Protein AF-A0A351FWH9-F1 (afdb_monomer_lite)

Foldseek 3Di:
DWFAFFWDKDWDFDDDPPDTFIKIWIKGWFDDPDWQKIKIFTPFIDGVVHGDDVVVVVVVVVVVCVVVVWDWDWDADPNGIIIITHDALDDPVLNFWGWTWPDWTTHGVDIDTDTDIHGRPDDPDDDDDDDDD

Sequence (133 aa):
MAIEPELLRVACHYKDQRMNSIISVALTARLTDEPNVLAIHVEQARAGWLPLPFKKVLEQITQAALDAGISLEWTEQEGETVALVTIPQQHDSYRFSVIHLDAVELRKGELYVAGRTEAKAADQSESDVGLPK

pLDDT: mean 79.35, std 14.27, range [33.62, 93.12]

Structure (mmCIF, N/CA/C/O backbone):
data_AF-A0A351FWH9-F1
#
_entry.id   AF-A0A351FWH9-F1
#
loop_
_atom_site.group_PDB
_atom_site.id
_atom_site.type_symbol
_atom_site.label_atom_id
_atom_site.label_alt_id
_atom_site.label_comp_id
_atom_site.label_asym_id
_atom_site.label_entity_id
_atom_site.label_seq_id
_atom_site.pdbx_PDB_ins_code
_atom_site.Cartn_x
_atom_site.Cartn_y
_atom_site.Cartn_z
_atom_site.occupancy
_atom_site.B_iso_or_equiv
_atom_site.auth_seq_id
_atom_site.auth_comp_id
_atom_site.auth_asym_id
_atom_site.auth_atom_id
_atom_site.pdbx_PDB_model_num
ATOM 1 N N . MET A 1 1 ? -12.451 -9.702 -0.222 1.00 76.75 1 MET A N 1
ATOM 2 C CA . MET A 1 1 ? -11.868 -8.618 -1.038 1.00 76.75 1 MET A CA 1
ATOM 3 C C . MET A 1 1 ? -12.778 -8.394 -2.231 1.00 76.75 1 MET A C 1
ATOM 5 O O . MET A 1 1 ? -13.260 -9.377 -2.778 1.00 76.75 1 MET A O 1
ATOM 9 N N . ALA A 1 2 ? -13.050 -7.143 -2.579 1.00 83.25 2 ALA A N 1
ATOM 10 C CA . ALA A 1 2 ? -13.790 -6.755 -3.773 1.00 83.25 2 ALA A CA 1
ATOM 11 C C . ALA A 1 2 ? -12.948 -5.736 -4.545 1.00 83.25 2 ALA A C 1
ATOM 13 O O . ALA A 1 2 ? -12.378 -4.836 -3.932 1.00 83.25 2 ALA A O 1
ATOM 14 N N . ILE A 1 3 ? -12.850 -5.909 -5.859 1.00 80.62 3 ILE A N 1
ATOM 15 C CA . ILE A 1 3 ? -12.143 -4.987 -6.748 1.00 80.62 3 ILE A CA 1
ATOM 16 C C . ILE A 1 3 ? -13.189 -4.397 -7.686 1.00 80.62 3 ILE A C 1
ATOM 18 O O . ILE A 1 3 ? -13.885 -5.143 -8.376 1.00 80.62 3 ILE A O 1
ATOM 22 N N . GLU A 1 4 ? -13.347 -3.084 -7.643 1.00 84.38 4 GLU A N 1
ATOM 23 C CA . GLU A 1 4 ? -14.216 -2.278 -8.500 1.00 84.38 4 GLU A CA 1
ATOM 24 C C . GLU A 1 4 ? -13.335 -1.401 -9.407 1.00 84.38 4 GLU A C 1
ATOM 26 O O . GLU A 1 4 ? -12.167 -1.209 -9.075 1.00 84.38 4 GLU A O 1
ATOM 31 N N . PRO A 1 5 ? -13.859 -0.855 -10.523 1.00 76.31 5 PRO A N 1
ATOM 32 C CA . PRO A 1 5 ? -13.052 -0.159 -11.533 1.00 76.31 5 PRO A CA 1
ATOM 33 C C . PRO A 1 5 ? -12.139 0.964 -11.014 1.00 76.31 5 PRO A C 1
ATOM 35 O O . PRO A 1 5 ? -11.108 1.246 -11.601 1.00 76.31 5 PRO A O 1
ATOM 38 N N . GLU A 1 6 ? -12.494 1.570 -9.882 1.00 81.81 6 GLU A N 1
ATOM 39 C CA . GLU A 1 6 ? -11.741 2.673 -9.273 1.00 81.81 6 GLU A CA 1
ATOM 40 C C . GLU A 1 6 ? -11.371 2.398 -7.814 1.00 81.81 6 GLU A C 1
ATOM 42 O O . GLU A 1 6 ? -10.740 3.229 -7.174 1.00 81.81 6 GLU A O 1
ATOM 47 N N . LEU A 1 7 ? -11.802 1.265 -7.248 1.00 87.94 7 LEU A N 1
ATOM 48 C CA . LEU A 1 7 ? -11.748 1.052 -5.808 1.00 87.94 7 LEU A CA 1
ATOM 49 C C . LEU A 1 7 ? -11.444 -0.399 -5.459 1.00 87.94 7 LEU A C 1
ATOM 51 O O . LEU A 1 7 ? -12.212 -1.320 -5.741 1.00 87.94 7 LEU A O 1
ATOM 55 N N . LEU A 1 8 ? -10.353 -0.595 -4.736 1.00 88.06 8 LEU A N 1
ATOM 56 C CA . LEU A 1 8 ? -10.036 -1.843 -4.072 1.00 88.06 8 LEU A CA 1
ATOM 57 C C . LEU A 1 8 ? -10.588 -1.803 -2.644 1.00 88.06 8 LEU A C 1
ATOM 59 O O . LEU A 1 8 ? -10.178 -0.989 -1.820 1.00 88.06 8 LEU A O 1
ATOM 63 N N . ARG A 1 9 ? -11.502 -2.719 -2.318 1.00 90.44 9 ARG A N 1
ATOM 64 C CA . ARG A 1 9 ? -12.015 -2.899 -0.958 1.00 90.44 9 ARG A CA 1
ATOM 65 C C . ARG A 1 9 ? -11.515 -4.207 -0.363 1.00 90.44 9 ARG A C 1
ATOM 67 O O . ARG A 1 9 ? -11.924 -5.307 -0.751 1.00 90.44 9 ARG A O 1
ATOM 74 N N . VAL A 1 10 ? -10.676 -4.093 0.655 1.00 88.62 10 VAL A N 1
ATOM 75 C CA . VAL A 1 10 ? -10.212 -5.228 1.452 1.00 88.62 10 VAL A CA 1
ATOM 76 C C . VAL A 1 10 ? -10.990 -5.239 2.757 1.00 88.62 10 VAL A C 1
ATOM 78 O O . VAL A 1 10 ? -11.181 -4.201 3.383 1.00 88.62 10 VAL A O 1
ATOM 81 N N . ALA A 1 11 ? -11.477 -6.407 3.162 1.00 88.81 11 ALA A N 1
ATOM 82 C CA . ALA A 1 11 ? -12.101 -6.575 4.462 1.00 88.81 11 ALA A CA 1
ATOM 83 C C . ALA A 1 11 ? -11.616 -7.873 5.095 1.00 88.81 11 ALA A C 1
ATOM 85 O O . ALA A 1 11 ? -11.541 -8.898 4.413 1.00 88.81 11 ALA A O 1
ATOM 86 N N . CYS A 1 12 ? -11.289 -7.820 6.379 1.00 85.81 12 CYS A N 1
ATOM 87 C CA . CYS A 1 12 ? -10.825 -8.959 7.151 1.00 85.81 12 CYS A CA 1
ATOM 88 C C . CYS A 1 12 ? -11.523 -9.004 8.508 1.00 85.81 12 CYS A C 1
ATOM 90 O O . CYS A 1 12 ? -11.948 -7.988 9.065 1.00 85.81 12 CYS A O 1
ATOM 92 N N . HIS A 1 13 ? -11.664 -10.216 9.034 1.00 87.38 13 HIS A N 1
ATOM 93 C CA . HIS A 1 13 ? -12.143 -10.405 10.390 1.00 87.38 13 HIS A CA 1
ATOM 94 C C . HIS A 1 13 ? -11.000 -10.138 11.364 1.00 87.38 13 HIS A C 1
ATOM 96 O O . HIS A 1 13 ? -9.949 -10.767 11.278 1.00 87.38 13 HIS A O 1
ATOM 102 N N . TYR A 1 14 ? -11.209 -9.193 12.273 1.00 82.50 14 TYR A N 1
ATOM 103 C CA . TYR A 1 14 ? -10.266 -8.849 13.321 1.00 82.50 14 TYR A CA 1
ATOM 104 C C . TYR A 1 14 ? -10.820 -9.284 14.668 1.00 82.50 14 TYR A C 1
ATOM 106 O O . TYR A 1 14 ? -11.917 -8.879 15.070 1.00 82.50 14 TYR A O 1
ATOM 114 N N . LYS A 1 15 ? -10.038 -10.098 15.374 1.00 82.94 15 LYS A N 1
ATOM 115 C CA . LYS A 1 15 ? -10.377 -10.593 16.700 1.00 82.94 15 LYS A CA 1
ATOM 116 C C . LYS A 1 15 ? -9.178 -10.448 17.626 1.00 82.94 15 LYS A C 1
ATOM 118 O O . LYS A 1 15 ? -8.158 -11.099 17.422 1.00 82.94 15 LYS A O 1
ATOM 123 N N . ASP A 1 16 ? -9.339 -9.645 18.667 1.00 80.25 16 ASP A N 1
ATOM 124 C CA . ASP A 1 16 ? -8.438 -9.587 19.814 1.00 80.25 16 ASP A CA 1
ATOM 125 C C . ASP A 1 16 ? -9.235 -9.746 21.129 1.00 80.25 16 ASP A C 1
ATOM 127 O O . ASP A 1 16 ? -10.405 -10.136 21.125 1.00 80.25 16 ASP A O 1
ATOM 131 N N . GLN A 1 17 ? -8.602 -9.488 22.279 1.00 79.00 17 GLN A N 1
ATOM 132 C CA . GLN A 1 17 ? -9.257 -9.607 23.590 1.00 79.00 17 GLN A CA 1
ATOM 133 C C . GLN A 1 17 ? -10.343 -8.544 23.846 1.00 79.00 17 GLN A C 1
ATOM 135 O O . GLN A 1 17 ? -11.159 -8.717 24.748 1.00 79.00 17 GLN A O 1
ATOM 140 N N . ARG A 1 18 ? -10.344 -7.431 23.105 1.00 79.62 18 ARG A N 1
ATOM 141 C CA . ARG A 1 18 ? -11.211 -6.260 23.322 1.00 79.62 18 ARG A CA 1
ATOM 142 C C . ARG A 1 18 ? -12.174 -5.989 22.166 1.00 79.62 18 ARG A C 1
ATOM 144 O O . ARG A 1 18 ? -13.132 -5.243 22.349 1.00 79.62 18 ARG A O 1
ATOM 151 N N . MET A 1 19 ? -11.936 -6.561 20.993 1.00 75.75 19 MET A N 1
ATOM 152 C CA . MET A 1 19 ? -12.639 -6.251 19.761 1.00 75.75 19 MET A CA 1
ATOM 153 C C . MET A 1 19 ? -12.803 -7.498 18.896 1.00 75.75 19 MET A C 1
ATOM 155 O O . MET A 1 19 ? -11.868 -8.251 18.640 1.00 75.75 19 MET A O 1
ATOM 159 N N . ASN A 1 20 ? -14.023 -7.680 18.405 1.00 88.00 20 ASN A N 1
ATOM 160 C CA . ASN A 1 20 ? -14.393 -8.698 17.437 1.00 88.00 20 ASN A CA 1
ATOM 161 C C . ASN A 1 20 ? -15.212 -8.003 16.343 1.00 88.00 20 ASN A C 1
ATOM 163 O O . ASN A 1 20 ? -16.379 -7.685 16.565 1.00 88.00 20 ASN A O 1
ATOM 167 N N . SER A 1 21 ? -14.584 -7.669 15.215 1.00 87.75 21 SER A N 1
ATOM 168 C CA . SER A 1 21 ? -15.199 -6.830 14.180 1.00 87.75 21 SER A CA 1
ATOM 169 C C . SER A 1 21 ? -14.645 -7.129 12.789 1.00 87.75 21 SER A C 1
ATOM 171 O O . SER A 1 21 ? -13.599 -7.756 12.642 1.00 87.75 21 SER A O 1
ATOM 173 N N . ILE A 1 22 ? -15.345 -6.674 11.752 1.00 90.00 22 ILE A N 1
ATOM 174 C CA . ILE A 1 22 ? -14.826 -6.666 10.383 1.00 90.00 22 ILE A CA 1
ATOM 175 C C . ILE A 1 22 ? -14.125 -5.331 10.160 1.00 90.00 22 ILE A C 1
ATOM 177 O O . ILE A 1 22 ? -14.762 -4.276 10.210 1.00 90.00 22 ILE A O 1
ATOM 181 N N . ILE A 1 23 ? -12.821 -5.384 9.905 1.00 89.00 23 ILE A N 1
ATOM 182 C CA . ILE A 1 23 ? -12.062 -4.230 9.438 1.00 89.00 23 ILE A CA 1
ATOM 183 C C . ILE A 1 23 ? -12.208 -4.175 7.925 1.00 89.00 23 ILE A C 1
ATOM 185 O O . ILE A 1 23 ? -11.980 -5.174 7.251 1.00 89.00 23 ILE A O 1
ATOM 189 N N . SER A 1 24 ? -12.590 -3.018 7.395 1.00 91.38 24 SER A N 1
ATOM 190 C CA . SER A 1 24 ? -12.661 -2.757 5.960 1.00 91.38 24 SER A CA 1
ATOM 191 C C . SER A 1 24 ? -11.826 -1.537 5.603 1.00 91.38 24 SER A C 1
ATOM 193 O O . SER A 1 24 ? -11.981 -0.488 6.235 1.00 91.38 24 SER A O 1
ATOM 195 N N . VAL A 1 25 ? -11.004 -1.668 4.569 1.00 90.56 25 VAL A N 1
ATOM 196 C CA . VAL A 1 25 ? -10.180 -0.604 4.000 1.00 90.56 25 VAL A CA 1
ATOM 197 C C . VAL A 1 25 ? -10.547 -0.445 2.529 1.00 90.56 25 VAL A C 1
ATOM 199 O O . VAL A 1 25 ? -10.710 -1.434 1.812 1.00 90.56 25 VAL A O 1
ATOM 202 N N . ALA A 1 26 ? -10.739 0.797 2.110 1.00 91.06 26 ALA A N 1
ATOM 203 C CA . ALA A 1 26 ? -10.967 1.195 0.732 1.00 91.06 26 ALA A CA 1
ATOM 204 C C . ALA A 1 26 ? -9.717 1.922 0.229 1.00 91.06 26 ALA A C 1
ATOM 206 O O . ALA A 1 26 ? -9.202 2.799 0.924 1.00 91.06 26 ALA A O 1
ATOM 207 N N . LEU A 1 27 ? -9.227 1.499 -0.931 1.00 90.12 27 LEU A N 1
ATOM 208 C CA . LEU A 1 27 ? -7.948 1.892 -1.506 1.00 90.12 27 LEU A CA 1
ATOM 209 C C . LEU A 1 27 ? -8.132 2.216 -2.988 1.00 90.12 27 LEU A C 1
ATOM 211 O O . LEU A 1 27 ? -8.894 1.528 -3.670 1.00 90.12 27 LEU A O 1
ATOM 215 N N . THR A 1 28 ? -7.384 3.181 -3.501 1.00 90.44 28 THR A N 1
ATOM 216 C CA . THR A 1 28 ? -7.205 3.383 -4.945 1.00 90.44 28 THR A CA 1
ATOM 217 C C . THR A 1 28 ? -5.735 3.176 -5.298 1.00 90.44 28 THR A C 1
ATOM 219 O O . THR A 1 28 ? -4.870 3.277 -4.428 1.00 90.44 28 THR A O 1
ATOM 222 N N . ALA A 1 29 ? -5.447 2.806 -6.545 1.00 88.81 29 ALA A N 1
ATOM 223 C CA . ALA A 1 29 ? -4.086 2.565 -7.015 1.00 88.81 29 ALA A CA 1
ATOM 224 C C . ALA A 1 29 ? -3.896 3.199 -8.394 1.00 88.81 29 ALA A C 1
ATOM 226 O O . ALA A 1 29 ? -4.729 3.001 -9.279 1.00 88.81 29 ALA A O 1
ATOM 227 N N . ARG A 1 30 ? -2.812 3.956 -8.572 1.00 89.00 30 ARG A N 1
ATOM 228 C CA . ARG A 1 30 ? -2.464 4.640 -9.824 1.00 89.00 30 ARG A CA 1
ATOM 229 C C . ARG A 1 30 ? -0.965 4.544 -10.087 1.00 89.00 30 ARG A C 1
ATOM 231 O O . ARG A 1 30 ? -0.180 4.415 -9.154 1.00 89.00 30 ARG A O 1
ATOM 238 N N . LEU A 1 31 ? -0.574 4.616 -11.354 1.00 88.31 31 LEU A N 1
ATOM 239 C CA . LEU A 1 31 ? 0.825 4.812 -11.739 1.00 88.31 31 LEU A CA 1
ATOM 240 C C . LEU A 1 31 ? 1.249 6.249 -11.444 1.00 88.31 31 LEU A C 1
ATOM 242 O O . LEU A 1 31 ? 0.470 7.175 -11.674 1.00 88.31 31 LEU A O 1
ATOM 246 N N . THR A 1 32 ? 2.467 6.417 -10.938 1.00 89.31 32 THR A N 1
ATOM 247 C CA . THR A 1 32 ? 3.095 7.736 -10.828 1.00 89.31 32 THR A CA 1
ATOM 248 C C . THR A 1 32 ? 3.851 8.075 -12.114 1.00 89.31 32 THR A C 1
ATOM 250 O O . THR A 1 32 ? 3.943 7.262 -13.036 1.00 89.31 32 THR A O 1
ATOM 253 N N . ASP A 1 33 ? 4.415 9.282 -12.166 1.00 87.56 33 ASP A N 1
ATOM 254 C CA . ASP A 1 33 ? 5.337 9.682 -13.235 1.00 87.56 33 ASP A CA 1
ATOM 255 C C . ASP A 1 33 ? 6.678 8.924 -13.166 1.00 87.56 33 ASP A C 1
ATOM 257 O O . ASP A 1 33 ? 7.441 8.905 -14.136 1.00 87.56 33 ASP A O 1
ATOM 261 N N . GLU A 1 34 ? 6.980 8.290 -12.027 1.00 86.75 34 GLU A N 1
ATOM 262 C CA . GLU A 1 34 ? 8.167 7.460 -11.860 1.00 86.75 34 GLU A CA 1
ATOM 263 C C . GLU A 1 34 ? 7.924 6.039 -12.393 1.00 86.75 34 GLU A C 1
ATOM 265 O O . GLU 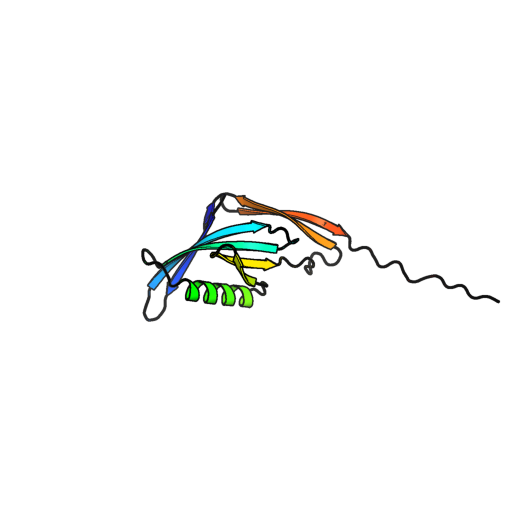A 1 34 ? 6.898 5.411 -12.109 1.00 86.75 34 GLU A O 1
ATOM 270 N N . PRO A 1 35 ? 8.879 5.475 -13.152 1.00 83.31 35 PRO A N 1
ATOM 271 C CA . PRO A 1 35 ? 8.703 4.163 -13.752 1.00 83.31 35 PRO A CA 1
ATOM 272 C C . PRO A 1 35 ? 8.580 3.078 -12.678 1.00 83.31 35 PRO A C 1
ATOM 274 O O . PRO A 1 35 ? 9.427 2.958 -11.796 1.00 83.31 35 PRO A O 1
ATOM 277 N N . ASN A 1 36 ? 7.566 2.222 -12.822 1.00 84.06 36 ASN A N 1
ATOM 278 C CA . ASN A 1 36 ? 7.283 1.082 -11.937 1.00 84.06 36 ASN A CA 1
ATOM 279 C C . ASN A 1 36 ? 6.943 1.450 -10.489 1.00 84.06 36 ASN A C 1
ATOM 281 O O . ASN A 1 36 ? 7.034 0.593 -9.606 1.00 84.06 36 ASN A O 1
ATOM 285 N N . VAL A 1 37 ? 6.525 2.689 -10.247 1.00 89.06 37 VAL A N 1
ATOM 286 C CA . VAL A 1 37 ? 6.069 3.133 -8.935 1.00 89.06 37 VAL A CA 1
ATOM 287 C C . VAL A 1 37 ? 4.554 3.313 -8.965 1.00 89.06 37 VAL A C 1
ATOM 289 O O . VAL A 1 37 ? 3.990 3.962 -9.848 1.00 89.06 37 VAL A O 1
ATOM 292 N N . LEU A 1 38 ? 3.876 2.697 -7.997 1.00 90.69 38 LEU A N 1
ATOM 293 C CA . LEU A 1 38 ? 2.437 2.827 -7.801 1.00 90.69 38 LEU A CA 1
ATOM 294 C C . LEU A 1 38 ? 2.139 3.715 -6.602 1.00 90.69 38 LEU A C 1
ATOM 296 O O . LEU A 1 38 ? 2.634 3.459 -5.510 1.00 90.69 38 LEU A O 1
ATOM 300 N N . ALA A 1 39 ? 1.276 4.704 -6.799 1.00 92.00 39 ALA A N 1
ATOM 301 C CA . ALA A 1 39 ? 0.648 5.469 -5.736 1.00 92.00 39 ALA A CA 1
ATOM 302 C C . ALA A 1 39 ? -0.621 4.754 -5.266 1.00 92.00 39 ALA A C 1
ATOM 304 O O . ALA A 1 39 ? -1.543 4.511 -6.048 1.00 92.00 39 ALA A O 1
ATOM 305 N N . ILE A 1 40 ? -0.672 4.431 -3.978 1.00 90.62 40 ILE A N 1
ATOM 306 C CA . ILE A 1 40 ? -1.825 3.841 -3.306 1.00 90.62 40 ILE A CA 1
ATOM 307 C C . ILE A 1 40 ? -2.387 4.862 -2.321 1.00 90.62 40 ILE A C 1
ATOM 309 O O . ILE A 1 40 ? -1.707 5.248 -1.367 1.00 90.62 40 ILE A O 1
ATOM 313 N N . HIS A 1 41 ? -3.645 5.253 -2.516 1.00 90.69 41 HIS A N 1
ATOM 314 C CA . HIS A 1 41 ? -4.355 6.138 -1.593 1.00 90.69 41 HIS A CA 1
ATOM 315 C C . HIS A 1 41 ? -5.261 5.316 -0.685 1.00 90.6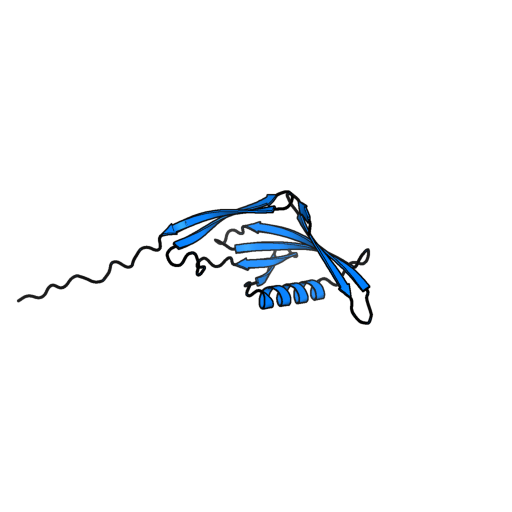9 41 HIS A C 1
ATOM 317 O O . HIS A 1 41 ? -5.963 4.403 -1.131 1.00 90.69 41 HIS A O 1
ATOM 323 N N . VAL A 1 42 ? -5.256 5.648 0.605 1.00 89.06 42 VAL A N 1
ATOM 324 C CA . VAL A 1 42 ? -6.163 5.053 1.588 1.00 89.06 42 VAL A CA 1
ATOM 325 C C . VAL A 1 42 ? -7.367 5.968 1.772 1.00 89.06 42 VAL A C 1
ATOM 327 O O . VAL A 1 42 ? -7.377 6.830 2.644 1.00 89.06 42 VAL A O 1
ATOM 330 N N . GLU A 1 43 ? -8.410 5.730 0.982 1.00 89.50 43 GLU A N 1
ATOM 331 C CA . GLU A 1 43 ? -9.649 6.520 1.001 1.00 89.50 43 GLU A CA 1
ATOM 332 C C . GLU A 1 43 ? -10.379 6.416 2.341 1.00 89.50 43 GLU A C 1
ATOM 334 O O . GLU A 1 43 ? -10.988 7.361 2.844 1.00 89.50 43 GLU A O 1
ATOM 339 N N . GLN A 1 44 ? -10.396 5.210 2.919 1.00 89.75 44 GLN A N 1
ATOM 340 C CA . GLN A 1 44 ? -11.191 4.956 4.110 1.00 89.75 44 GLN A CA 1
ATOM 341 C C . GLN A 1 44 ? -10.757 3.696 4.847 1.00 89.75 44 GLN A C 1
ATOM 343 O O . GLN A 1 44 ? -10.551 2.652 4.235 1.00 89.75 44 GLN A O 1
ATOM 348 N N . ALA A 1 45 ? -10.782 3.738 6.179 1.00 90.69 45 ALA A N 1
ATOM 349 C CA . ALA A 1 45 ? -10.632 2.558 7.025 1.00 90.69 45 ALA A CA 1
ATOM 350 C C . ALA A 1 45 ? -11.660 2.555 8.163 1.00 90.69 45 ALA A C 1
ATOM 352 O O . ALA A 1 45 ? -11.826 3.548 8.874 1.00 90.69 45 ALA A O 1
ATOM 353 N N . ARG A 1 46 ? -12.379 1.440 8.335 1.00 91.44 46 ARG A N 1
ATOM 354 C CA . ARG A 1 46 ? -13.451 1.297 9.336 1.00 91.44 46 ARG A CA 1
ATOM 355 C C . ARG A 1 46 ? -13.440 -0.075 10.000 1.00 91.44 46 ARG A C 1
ATOM 357 O O . ARG A 1 46 ? -13.067 -1.055 9.364 1.00 91.44 46 ARG A O 1
ATOM 364 N N . ALA A 1 47 ? -13.910 -0.143 11.243 1.00 89.31 47 ALA A N 1
ATOM 365 C CA . ALA A 1 47 ? -14.294 -1.369 11.937 1.00 89.31 47 ALA A CA 1
ATOM 366 C C . ALA A 1 47 ? -15.822 -1.387 12.089 1.00 89.31 47 ALA A C 1
ATOM 368 O O . ALA A 1 47 ? -16.389 -0.717 12.956 1.00 89.31 47 ALA A O 1
ATOM 369 N N . GLY A 1 48 ? -16.504 -2.115 11.205 1.00 86.69 48 GLY A N 1
ATOM 370 C CA . GLY A 1 48 ? -17.951 -1.986 11.035 1.00 86.69 48 GLY A CA 1
ATOM 371 C C . GLY A 1 48 ? -18.337 -0.552 10.651 1.00 86.69 48 GLY A C 1
ATOM 372 O O . GLY A 1 48 ? -17.932 -0.049 9.604 1.00 86.69 48 GLY A O 1
ATOM 373 N N . TRP A 1 49 ? -19.111 0.123 11.502 1.00 85.38 49 TRP A N 1
ATOM 374 C CA . TRP A 1 49 ? -19.539 1.510 11.281 1.00 85.38 49 TRP A CA 1
ATOM 375 C C . TRP A 1 49 ? -18.543 2.558 11.804 1.00 85.38 49 TRP A C 1
ATOM 377 O O . TRP A 1 49 ? -18.629 3.720 11.408 1.00 85.38 49 TRP A O 1
ATOM 387 N N . LEU A 1 50 ? -17.597 2.162 12.663 1.00 89.62 50 LEU A N 1
ATOM 388 C CA . LEU A 1 50 ? -16.678 3.072 13.343 1.00 89.62 50 LEU A CA 1
ATOM 389 C C . LEU A 1 50 ? -15.451 3.373 12.460 1.00 89.62 50 LEU A C 1
ATOM 391 O O . LEU A 1 50 ? -14.769 2.426 12.055 1.00 89.62 50 LEU A O 1
ATOM 395 N N . PRO A 1 51 ? -15.125 4.646 12.166 1.00 89.50 51 PRO A N 1
ATOM 396 C CA . PRO A 1 51 ? -13.870 4.990 11.504 1.00 89.50 51 PRO A CA 1
ATOM 397 C C . PRO A 1 51 ? -12.674 4.625 12.387 1.00 89.50 51 PRO A C 1
ATOM 399 O O . PRO A 1 51 ? -12.683 4.843 13.600 1.00 89.50 51 PRO A O 1
ATOM 402 N N . LEU A 1 52 ? -11.643 4.047 11.774 1.00 88.50 52 LEU A N 1
ATOM 403 C CA . LEU A 1 52 ? -10.422 3.676 12.479 1.00 88.50 52 LEU A CA 1
ATOM 404 C C . LEU A 1 52 ? -9.443 4.854 12.547 1.00 88.50 52 LEU A C 1
ATOM 406 O O . LEU A 1 52 ? -9.394 5.662 11.619 1.00 88.50 52 LEU A O 1
ATOM 410 N N . PRO A 1 53 ? -8.614 4.942 13.605 1.00 86.25 53 PRO A N 1
ATOM 411 C CA . PRO A 1 53 ? -7.521 5.903 13.652 1.00 86.25 53 PRO A CA 1
ATOM 412 C C . PRO A 1 53 ? -6.554 5.655 12.491 1.00 86.25 53 PRO A C 1
ATOM 414 O O . PRO A 1 53 ? -5.897 4.614 12.450 1.00 86.25 53 PRO A O 1
ATOM 417 N N . PHE A 1 54 ? -6.453 6.620 11.578 1.00 84.62 54 PHE A N 1
ATOM 418 C CA . PHE A 1 54 ? -5.716 6.477 10.321 1.00 84.62 54 PHE A CA 1
ATOM 419 C C . PHE A 1 54 ? -4.268 6.019 10.534 1.00 84.62 54 PHE A C 1
ATOM 421 O O . PHE A 1 54 ? -3.846 5.023 9.960 1.00 84.62 54 PHE A O 1
ATOM 428 N N . LYS A 1 55 ? -3.556 6.631 11.490 1.00 86.62 55 LYS A N 1
ATOM 429 C CA . LYS A 1 55 ? -2.179 6.257 11.855 1.00 86.62 55 LYS A CA 1
ATOM 430 C C . LYS A 1 55 ? -2.003 4.759 12.147 1.00 86.62 55 LYS A C 1
ATOM 432 O O . LYS A 1 55 ? -1.069 4.147 11.645 1.00 86.62 55 LYS A O 1
ATOM 437 N N . LYS A 1 56 ? -2.919 4.153 12.912 1.00 85.19 56 LYS A N 1
ATOM 438 C CA . LYS A 1 56 ? -2.843 2.718 13.240 1.00 85.19 56 LYS A CA 1
ATOM 439 C C . LYS A 1 56 ? -3.032 1.838 12.010 1.00 85.19 56 LYS A C 1
ATOM 441 O O . LYS A 1 56 ? -2.482 0.747 11.949 1.00 85.19 56 LYS A O 1
ATOM 446 N N . VAL A 1 57 ? -3.838 2.290 11.054 1.00 86.88 57 VAL A N 1
ATOM 447 C CA . VAL A 1 57 ? -4.067 1.568 9.801 1.00 86.88 57 VAL A CA 1
ATOM 448 C C . VAL A 1 57 ? -2.801 1.597 8.951 1.00 86.88 57 VAL A C 1
ATOM 450 O O . VAL A 1 57 ? -2.371 0.541 8.501 1.00 86.88 57 VAL A O 1
ATOM 453 N N . LEU A 1 58 ? -2.161 2.763 8.809 1.00 89.06 58 LEU A N 1
ATOM 454 C CA . LEU A 1 58 ? -0.896 2.895 8.078 1.00 89.06 58 LEU A CA 1
ATOM 455 C C . LEU A 1 58 ? 0.214 2.033 8.693 1.00 89.06 58 LEU A C 1
ATOM 457 O O . LEU A 1 58 ? 0.919 1.332 7.971 1.00 89.06 58 LEU A O 1
ATOM 461 N N . GLU A 1 59 ? 0.335 2.024 10.025 1.00 90.12 59 GLU A N 1
ATOM 462 C CA . GLU A 1 59 ? 1.292 1.170 10.745 1.00 90.12 59 GLU A CA 1
ATOM 463 C C . GLU A 1 59 ? 1.076 -0.316 10.417 1.00 90.12 59 GLU A C 1
ATOM 465 O O . GLU A 1 59 ? 2.029 -1.018 10.089 1.00 90.12 59 GLU A O 1
ATOM 470 N N . GLN A 1 60 ? -0.172 -0.789 10.438 1.00 87.69 60 GLN A N 1
ATOM 471 C CA . GLN A 1 60 ? -0.499 -2.183 10.119 1.00 87.69 60 GLN A CA 1
ATOM 472 C C . GLN A 1 60 ? -0.259 -2.526 8.643 1.00 87.69 60 GLN A C 1
ATOM 474 O O . GLN A 1 60 ? 0.243 -3.607 8.345 1.00 87.69 60 GLN A O 1
ATOM 479 N N . ILE A 1 61 ? -0.577 -1.612 7.719 1.00 87.94 61 ILE A N 1
ATOM 480 C CA . ILE A 1 61 ? -0.269 -1.779 6.289 1.00 87.94 61 ILE A CA 1
ATOM 481 C C . ILE A 1 61 ? 1.246 -1.878 6.087 1.00 87.94 61 ILE A C 1
ATOM 483 O O . ILE A 1 61 ? 1.708 -2.746 5.354 1.00 87.94 61 ILE A O 1
ATOM 487 N N . THR A 1 62 ? 2.018 -1.034 6.774 1.00 90.81 62 THR A N 1
ATOM 488 C CA . THR A 1 62 ? 3.486 -1.041 6.699 1.00 90.81 62 THR A CA 1
ATOM 489 C C . THR A 1 62 ? 4.053 -2.373 7.175 1.00 90.81 62 THR A C 1
ATOM 491 O O . THR A 1 62 ? 4.886 -2.957 6.492 1.00 90.81 62 THR A O 1
ATOM 494 N N . GLN A 1 63 ? 3.575 -2.886 8.313 1.00 90.44 63 GLN A N 1
ATOM 495 C CA . GLN A 1 63 ? 4.006 -4.193 8.818 1.00 90.44 63 GLN A CA 1
ATOM 496 C C . GLN A 1 63 ? 3.656 -5.320 7.843 1.00 90.44 63 GLN A C 1
ATOM 498 O O . GLN A 1 63 ? 4.517 -6.124 7.509 1.00 90.44 63 GLN A O 1
ATOM 503 N N . ALA A 1 64 ? 2.435 -5.330 7.302 1.00 87.00 64 ALA A N 1
ATOM 504 C CA . ALA A 1 64 ? 2.034 -6.330 6.317 1.00 87.00 64 ALA A CA 1
ATOM 505 C C . ALA A 1 64 ? 2.871 -6.267 5.023 1.00 87.00 64 ALA A C 1
ATOM 507 O O . ALA A 1 64 ? 3.185 -7.307 4.447 1.00 87.00 64 ALA A O 1
ATOM 508 N N . ALA A 1 65 ? 3.243 -5.067 4.564 1.00 87.06 65 ALA A N 1
ATOM 509 C CA . ALA A 1 65 ? 4.115 -4.889 3.405 1.00 87.06 65 ALA A CA 1
ATOM 510 C C . ALA A 1 65 ? 5.531 -5.417 3.680 1.00 87.06 65 ALA A C 1
ATOM 512 O O . ALA A 1 65 ? 6.069 -6.163 2.863 1.00 87.06 65 ALA A O 1
ATOM 513 N N . LEU A 1 66 ? 6.096 -5.103 4.851 1.00 88.00 66 LEU A N 1
ATOM 514 C CA . LEU A 1 66 ? 7.400 -5.610 5.286 1.00 88.00 66 LEU A CA 1
ATOM 515 C C . LEU A 1 66 ? 7.418 -7.142 5.363 1.00 88.00 66 LEU A C 1
ATOM 517 O O . LEU A 1 66 ? 8.322 -7.763 4.806 1.00 88.00 66 LEU A O 1
ATOM 521 N N . ASP A 1 67 ? 6.400 -7.749 5.977 1.00 87.88 67 ASP A N 1
ATOM 522 C CA . ASP A 1 67 ? 6.262 -9.209 6.080 1.00 87.88 67 ASP A CA 1
ATOM 523 C C . ASP A 1 67 ? 6.154 -9.883 4.700 1.00 87.88 67 ASP A C 1
ATOM 525 O O . ASP A 1 67 ? 6.605 -11.014 4.512 1.00 87.88 67 ASP A O 1
ATOM 529 N N . ALA A 1 68 ? 5.577 -9.182 3.720 1.00 81.31 68 ALA A N 1
ATOM 530 C CA . ALA A 1 68 ? 5.462 -9.637 2.338 1.00 81.31 68 ALA A CA 1
ATOM 531 C C . ALA A 1 68 ? 6.703 -9.328 1.474 1.00 81.31 68 ALA A C 1
ATOM 533 O O . ALA A 1 68 ? 6.728 -9.701 0.301 1.00 81.31 68 ALA A O 1
ATOM 534 N N . GLY A 1 69 ? 7.717 -8.642 2.016 1.00 83.62 69 GLY A N 1
ATOM 535 C CA . GLY A 1 69 ? 8.893 -8.198 1.261 1.00 83.62 69 GLY A CA 1
ATOM 536 C C . GLY A 1 69 ? 8.594 -7.100 0.231 1.00 83.62 69 GLY A C 1
ATOM 537 O O . GLY A 1 69 ? 9.346 -6.931 -0.726 1.00 83.62 69 GLY A O 1
ATOM 538 N N . ILE A 1 70 ? 7.491 -6.370 0.402 1.00 85.19 70 ILE A N 1
ATOM 539 C CA . ILE A 1 70 ? 7.074 -5.273 -0.471 1.00 85.19 70 ILE A CA 1
ATOM 540 C C . ILE A 1 70 ? 7.713 -3.975 0.033 1.00 85.19 70 ILE A C 1
ATOM 542 O O . ILE A 1 70 ? 7.521 -3.584 1.185 1.00 85.19 70 ILE A O 1
ATOM 546 N N . SER A 1 71 ? 8.453 -3.287 -0.841 1.00 86.38 71 SER A N 1
ATOM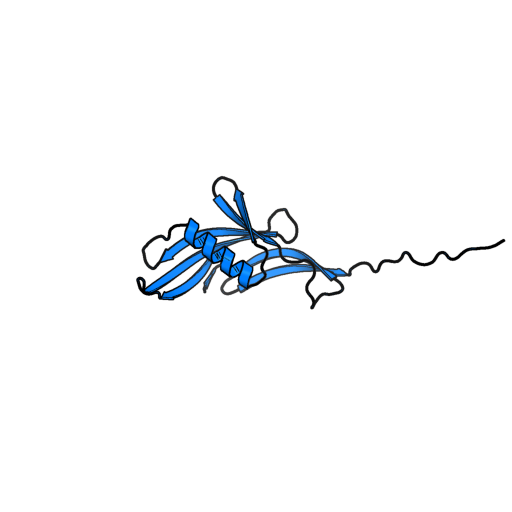 547 C CA . SER A 1 71 ? 8.985 -1.951 -0.556 1.00 86.38 71 SER A CA 1
ATOM 548 C C . SER A 1 71 ? 7.856 -0.924 -0.640 1.00 86.38 71 SER A C 1
ATOM 550 O O . SER A 1 71 ? 7.254 -0.741 -1.700 1.00 86.38 71 SER A O 1
ATOM 552 N N . LEU A 1 72 ? 7.550 -0.305 0.500 1.00 89.50 72 LEU A N 1
ATOM 553 C CA . LEU A 1 72 ? 6.495 0.688 0.652 1.00 89.50 72 LEU A CA 1
ATOM 554 C C . LEU A 1 72 ? 7.061 1.927 1.346 1.00 89.50 72 LEU A C 1
ATOM 556 O O . LEU A 1 72 ? 7.612 1.827 2.444 1.00 89.50 72 LEU A O 1
ATOM 560 N N . GLU A 1 73 ? 6.875 3.088 0.729 1.00 92.56 73 GLU A N 1
ATOM 561 C CA . GLU A 1 73 ? 7.274 4.388 1.264 1.00 92.56 73 GLU A CA 1
ATOM 562 C C . GLU A 1 73 ? 6.051 5.294 1.401 1.00 92.56 73 GLU A C 1
ATOM 564 O O . GLU A 1 73 ? 5.242 5.404 0.485 1.00 92.56 73 GLU A O 1
ATOM 569 N N . TRP A 1 74 ? 5.885 5.947 2.550 1.00 92.25 74 TRP A N 1
ATOM 570 C CA . TRP A 1 74 ? 4.791 6.899 2.749 1.00 92.25 74 TRP A CA 1
ATOM 571 C C . TRP A 1 74 ? 5.252 8.310 2.406 1.00 92.25 74 TRP A C 1
ATOM 573 O O . TRP A 1 74 ? 6.278 8.767 2.910 1.00 92.25 74 TRP A O 1
ATOM 583 N N . THR A 1 75 ? 4.457 9.015 1.612 1.00 91.56 75 THR A N 1
ATOM 584 C CA . THR A 1 75 ? 4.652 10.430 1.294 1.00 91.56 75 THR A CA 1
ATOM 585 C C . THR A 1 75 ? 3.363 11.211 1.525 1.00 91.56 75 THR A C 1
ATOM 587 O O . THR A 1 75 ? 2.277 10.634 1.605 1.00 91.56 75 THR A O 1
ATOM 590 N N . GLU A 1 76 ? 3.481 12.526 1.657 1.00 88.50 76 GLU A N 1
ATOM 591 C CA . GLU A 1 76 ? 2.340 13.432 1.728 1.00 88.50 76 GLU A CA 1
ATOM 592 C C . GLU A 1 76 ? 2.292 14.251 0.436 1.00 88.50 76 GLU A C 1
ATOM 594 O O . GLU A 1 76 ? 3.235 14.976 0.114 1.00 88.50 76 GLU A O 1
ATOM 599 N N . GLN A 1 77 ? 1.208 14.109 -0.323 1.00 85.31 77 GLN A N 1
ATOM 600 C CA . GLN A 1 77 ? 0.969 14.830 -1.571 1.00 85.31 77 GLN A CA 1
ATOM 601 C C . GLN A 1 77 ? -0.359 15.566 -1.450 1.00 85.31 77 GLN A C 1
ATOM 603 O O . GLN A 1 77 ? -1.375 14.958 -1.142 1.00 85.31 77 GLN A O 1
ATOM 608 N N . GLU A 1 78 ? -0.344 16.888 -1.631 1.00 84.06 78 GLU A N 1
ATOM 609 C CA . GLU A 1 78 ? -1.549 17.735 -1.547 1.00 84.06 78 GLU A CA 1
ATOM 610 C C . GLU A 1 78 ? -2.344 17.594 -0.226 1.00 84.06 78 GLU A C 1
ATOM 612 O O . GLU A 1 78 ? -3.537 17.875 -0.167 1.00 84.06 78 GLU A O 1
ATOM 617 N N . GLY A 1 79 ? -1.670 17.205 0.865 1.00 81.81 79 GLY A N 1
ATOM 618 C CA . GLY A 1 79 ? -2.292 16.968 2.176 1.00 81.81 79 GLY A CA 1
ATOM 619 C C . GLY A 1 79 ? -2.908 15.574 2.342 1.00 81.81 79 GLY A C 1
ATOM 620 O O . GLY A 1 79 ? -3.538 15.297 3.363 1.00 81.81 79 GLY A O 1
ATOM 621 N N . GLU A 1 80 ? -2.717 14.687 1.366 1.00 82.44 80 GLU A N 1
ATOM 622 C CA . GLU A 1 80 ? -3.107 13.283 1.424 1.00 82.44 80 GLU A CA 1
ATOM 623 C C . GLU A 1 80 ? -1.888 12.387 1.651 1.00 82.44 80 GLU A C 1
ATOM 625 O O . GLU A 1 80 ? -0.822 12.577 1.066 1.00 82.44 80 GLU A O 1
ATOM 630 N N . THR A 1 81 ? -2.039 11.377 2.510 1.00 87.75 81 THR A N 1
ATOM 631 C CA . THR A 1 81 ? -0.997 10.366 2.708 1.00 87.75 81 THR A CA 1
ATOM 632 C C . THR A 1 81 ? -1.097 9.296 1.628 1.00 87.75 81 THR A C 1
ATOM 634 O O . THR A 1 81 ? -2.096 8.577 1.548 1.00 87.75 81 THR A O 1
ATOM 637 N N . VAL A 1 82 ? -0.029 9.154 0.850 1.00 91.75 82 VAL A N 1
ATOM 638 C CA . VAL A 1 82 ? 0.074 8.239 -0.287 1.00 91.75 82 VAL A CA 1
ATOM 639 C C . VAL A 1 82 ? 1.165 7.212 -0.006 1.00 91.75 82 VAL A C 1
ATOM 641 O O . VAL A 1 82 ? 2.267 7.567 0.413 1.00 91.75 82 VAL A O 1
ATOM 644 N N . ALA A 1 83 ? 0.866 5.933 -0.222 1.00 92.25 83 ALA A N 1
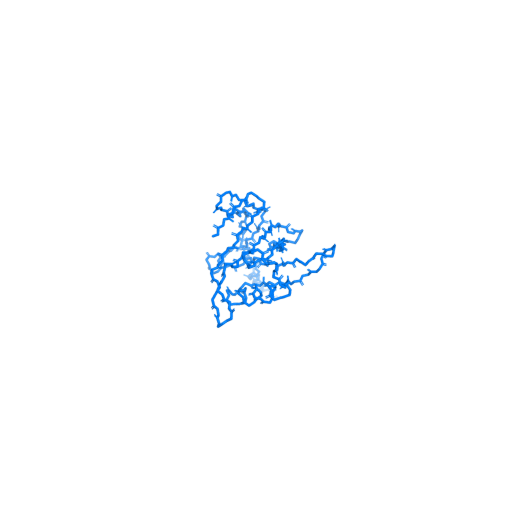ATOM 645 C CA . ALA A 1 83 ? 1.876 4.878 -0.235 1.00 92.25 83 ALA A CA 1
ATOM 646 C C . ALA A 1 83 ? 2.452 4.744 -1.643 1.00 92.25 83 ALA A C 1
ATOM 648 O O . ALA A 1 83 ? 1.723 4.429 -2.580 1.00 92.25 83 ALA A O 1
ATOM 649 N N . LEU A 1 84 ? 3.756 4.933 -1.779 1.00 93.12 84 LEU A N 1
ATOM 650 C CA . LEU A 1 84 ? 4.515 4.608 -2.973 1.00 93.12 84 LEU A CA 1
ATOM 651 C C . LEU A 1 84 ? 5.006 3.167 -2.859 1.00 93.12 84 LEU A C 1
ATOM 653 O O . LEU A 1 84 ? 5.709 2.810 -1.914 1.00 93.12 84 LEU A O 1
ATOM 657 N N . VAL A 1 85 ? 4.603 2.331 -3.811 1.00 89.81 85 VAL A N 1
ATOM 658 C CA . VAL A 1 85 ? 5.018 0.931 -3.901 1.00 89.81 85 VAL A CA 1
ATOM 659 C C . VAL A 1 85 ? 5.844 0.742 -5.160 1.00 89.81 85 VAL A C 1
ATOM 661 O O . VAL A 1 85 ? 5.343 0.907 -6.273 1.00 89.81 85 VAL A O 1
ATOM 664 N N . THR A 1 86 ? 7.102 0.355 -4.976 1.00 86.50 86 THR A N 1
ATOM 665 C CA . THR A 1 86 ? 8.028 0.102 -6.081 1.00 86.50 86 THR A CA 1
ATOM 666 C C . THR A 1 86 ? 7.917 -1.348 -6.522 1.00 86.50 86 THR A C 1
ATOM 668 O O . THR A 1 86 ? 8.224 -2.269 -5.760 1.00 86.50 86 THR A O 1
ATOM 671 N N . ILE A 1 87 ? 7.508 -1.566 -7.773 1.00 81.19 87 ILE A N 1
ATOM 672 C CA . ILE A 1 87 ? 7.537 -2.895 -8.380 1.00 81.19 87 ILE A CA 1
ATOM 673 C C . ILE A 1 87 ? 8.975 -3.179 -8.835 1.00 81.19 87 ILE A C 1
ATOM 675 O O . ILE A 1 87 ? 9.503 -2.460 -9.690 1.00 81.19 87 ILE A O 1
ATOM 679 N N . PRO A 1 88 ? 9.634 -4.218 -8.291 1.00 72.62 88 PRO A N 1
ATOM 680 C CA . PRO A 1 88 ? 11.014 -4.514 -8.639 1.00 72.62 88 PRO A CA 1
ATOM 681 C C . PRO A 1 88 ? 11.131 -4.840 -10.130 1.00 72.62 88 PRO A C 1
ATOM 683 O O . PRO A 1 88 ? 10.428 -5.699 -10.660 1.00 72.62 88 PRO A O 1
ATOM 686 N N . GLN A 1 89 ? 12.062 -4.165 -10.808 1.00 66.44 89 GLN A N 1
ATOM 687 C CA . GLN A 1 89 ? 12.297 -4.350 -12.246 1.00 66.44 89 GLN A CA 1
ATOM 688 C C . GLN A 1 89 ? 12.894 -5.723 -12.583 1.00 66.44 89 GLN A C 1
ATOM 690 O O . GLN A 1 89 ? 12.877 -6.143 -13.739 1.00 66.44 89 GLN A O 1
ATOM 695 N N . GLN A 1 90 ? 13.462 -6.386 -11.573 1.00 62.53 90 GLN A N 1
ATOM 696 C CA . GLN A 1 90 ? 14.121 -7.680 -11.656 1.00 62.53 90 GLN A CA 1
ATOM 697 C C . GLN A 1 90 ? 13.410 -8.632 -10.696 1.00 62.53 90 GLN A C 1
ATOM 699 O O . GLN A 1 90 ? 13.370 -8.402 -9.491 1.00 62.53 90 GLN A O 1
ATOM 704 N N . HIS A 1 91 ? 12.853 -9.705 -11.240 1.00 63.09 91 HIS A N 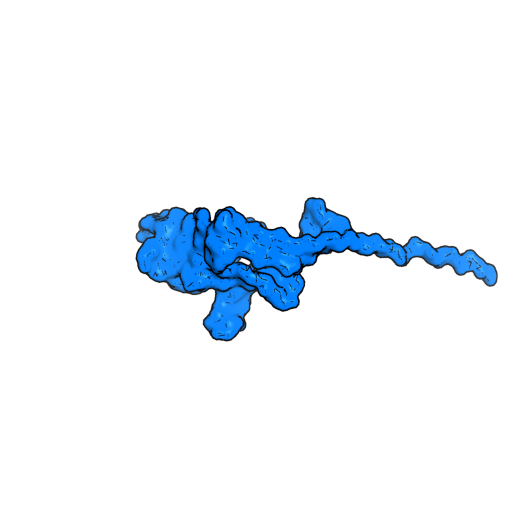1
ATOM 705 C CA . HIS A 1 91 ? 12.288 -10.811 -10.474 1.00 63.09 91 HIS A CA 1
ATOM 706 C C . HIS A 1 91 ? 13.029 -12.083 -10.890 1.00 63.09 91 HIS A C 1
ATOM 708 O O . HIS A 1 91 ? 13.426 -12.198 -12.051 1.00 63.09 91 HIS A O 1
ATOM 714 N N . ASP A 1 92 ? 13.205 -13.053 -9.992 1.00 58.16 92 ASP A N 1
ATOM 715 C CA . ASP A 1 92 ? 13.998 -14.264 -10.276 1.00 58.16 92 ASP A CA 1
ATOM 716 C C . ASP A 1 92 ? 13.502 -15.043 -11.506 1.00 58.16 92 ASP A C 1
ATOM 718 O O . ASP A 1 92 ? 14.294 -15.618 -12.256 1.00 58.16 92 ASP A O 1
ATOM 722 N N . SER A 1 93 ? 12.193 -14.993 -11.764 1.00 57.19 93 SER A N 1
ATOM 723 C CA . SER A 1 93 ? 11.541 -15.565 -12.952 1.00 57.19 93 SER A CA 1
ATOM 724 C C . SER A 1 93 ? 11.892 -14.857 -14.272 1.00 57.19 93 SER A C 1
ATOM 726 O O . SER A 1 93 ? 11.700 -15.432 -15.338 1.00 57.19 93 SER A O 1
ATOM 728 N N . TYR A 1 94 ? 12.413 -13.628 -14.210 1.00 53.34 94 TYR A N 1
ATOM 729 C CA . TYR A 1 94 ? 12.704 -12.728 -15.335 1.00 53.34 94 TYR A CA 1
ATOM 730 C C . TYR A 1 94 ? 14.167 -12.254 -15.313 1.00 53.34 94 TYR A C 1
ATOM 732 O O . TYR A 1 94 ? 14.481 -11.106 -15.615 1.00 53.34 94 TYR A O 1
ATOM 740 N N . ARG A 1 95 ? 15.090 -13.161 -14.961 1.00 53.12 95 ARG A N 1
ATOM 741 C CA . ARG A 1 95 ? 16.534 -12.909 -14.767 1.00 53.12 95 ARG A CA 1
ATOM 742 C C . ARG A 1 95 ? 17.235 -12.154 -15.913 1.00 53.12 95 ARG A C 1
ATOM 744 O O . ARG A 1 95 ? 18.270 -11.532 -15.685 1.00 53.12 95 ARG A O 1
ATOM 751 N N . PHE A 1 96 ? 16.696 -12.205 -17.131 1.00 51.84 96 PHE A N 1
ATOM 752 C CA . PHE A 1 96 ? 17.298 -11.614 -18.332 1.00 51.84 96 PHE A CA 1
ATOM 753 C C . PHE A 1 96 ? 16.536 -10.412 -18.886 1.00 51.84 96 PHE A C 1
ATOM 755 O O . PHE A 1 96 ? 16.782 -10.010 -20.023 1.00 51.84 96 PHE A O 1
ATOM 762 N N . SER A 1 97 ? 15.616 -9.833 -18.118 1.00 57.28 97 SER A N 1
ATOM 763 C CA . SER A 1 97 ? 14.784 -8.761 -18.639 1.00 57.28 97 SER A CA 1
ATOM 764 C C . SER A 1 97 ? 14.341 -7.743 -17.601 1.00 57.28 97 SER A C 1
ATOM 766 O O . SER A 1 97 ? 14.041 -8.101 -16.466 1.00 57.28 97 SER A O 1
ATOM 768 N N . VAL A 1 98 ? 14.274 -6.483 -18.022 1.00 67.38 98 VAL A N 1
ATOM 769 C CA . VAL A 1 98 ? 13.784 -5.355 -17.229 1.00 67.38 98 VAL A CA 1
ATOM 770 C C . VAL A 1 98 ? 12.287 -5.208 -17.480 1.00 67.38 98 VAL A C 1
ATOM 772 O O . VAL A 1 98 ? 11.853 -5.118 -18.630 1.00 67.38 98 VAL A O 1
ATOM 775 N N . ILE A 1 99 ? 11.491 -5.230 -16.412 1.00 75.88 99 ILE A N 1
ATOM 776 C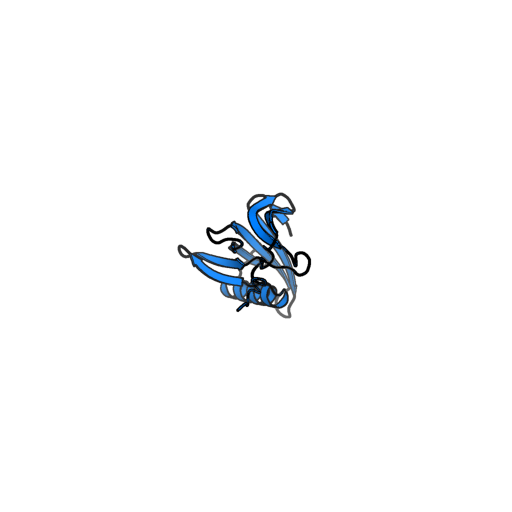 CA . ILE A 1 99 ? 10.044 -4.997 -16.484 1.00 75.88 99 ILE A CA 1
ATOM 777 C C . ILE A 1 99 ? 9.789 -3.487 -16.462 1.00 75.88 99 ILE A C 1
ATOM 779 O O . ILE A 1 99 ? 10.283 -2.797 -15.574 1.00 75.88 99 ILE A O 1
ATOM 783 N N . HIS A 1 100 ? 8.989 -2.996 -17.404 1.00 79.62 100 HIS A N 1
ATOM 784 C CA . HIS A 1 100 ? 8.470 -1.631 -17.465 1.00 79.62 100 HIS A CA 1
ATOM 785 C C . HIS A 1 100 ? 6.946 -1.679 -17.385 1.00 79.62 100 HIS A C 1
ATOM 787 O O . HIS A 1 100 ? 6.309 -2.254 -18.262 1.00 79.62 100 HIS A O 1
ATOM 793 N N . LEU A 1 101 ? 6.358 -1.102 -16.344 1.00 80.44 101 LEU A N 1
ATOM 794 C CA . LEU A 1 101 ? 4.917 -0.927 -16.208 1.00 80.44 101 LEU A CA 1
ATOM 795 C C . LEU A 1 101 ? 4.470 0.229 -17.105 1.00 80.44 101 LEU A C 1
ATOM 797 O O . LEU A 1 101 ? 4.957 1.346 -16.957 1.00 80.44 101 LEU A O 1
ATOM 801 N N . ASP A 1 102 ? 3.520 -0.037 -17.995 1.00 81.75 102 ASP A N 1
ATOM 802 C CA . ASP A 1 102 ? 2.902 0.982 -18.848 1.00 81.75 102 ASP A CA 1
ATOM 803 C C . ASP A 1 102 ? 1.500 1.361 -18.334 1.00 81.75 102 ASP A C 1
ATOM 805 O O . ASP A 1 102 ? 1.055 2.492 -18.517 1.00 81.75 102 ASP A O 1
ATOM 809 N N . ALA A 1 103 ? 0.780 0.421 -17.706 1.00 80.94 103 ALA A N 1
ATOM 810 C CA . ALA A 1 103 ? -0.577 0.656 -17.223 1.00 80.94 103 ALA A CA 1
ATOM 811 C C . ALA A 1 103 ? -0.926 -0.196 -15.998 1.00 80.94 103 ALA A C 1
ATOM 813 O O . ALA A 1 103 ? -0.565 -1.372 -15.912 1.00 80.94 103 ALA A O 1
ATOM 814 N N . VAL A 1 104 ? -1.711 0.389 -15.092 1.00 82.12 104 VAL A N 1
ATOM 815 C CA . VAL A 1 104 ? -2.391 -0.308 -14.000 1.00 82.12 104 VAL A CA 1
ATOM 816 C C . VAL A 1 104 ? -3.845 0.119 -13.986 1.00 82.12 104 VAL A C 1
ATOM 818 O O . VAL A 1 104 ? -4.146 1.308 -13.980 1.00 82.12 104 VAL A O 1
ATOM 821 N N . GLU A 1 105 ? -4.739 -0.862 -13.995 1.00 84.25 105 GLU A N 1
ATOM 822 C CA . GLU A 1 105 ? -6.179 -0.646 -14.020 1.00 84.25 105 GLU A CA 1
ATOM 823 C C . GLU A 1 105 ? -6.849 -1.614 -13.047 1.00 84.25 105 GLU A C 1
ATOM 825 O O . GLU A 1 105 ? -6.603 -2.823 -13.072 1.00 84.25 105 GLU A O 1
ATOM 830 N N . LEU A 1 106 ? -7.718 -1.092 -12.187 1.00 80.75 106 LEU A N 1
ATOM 831 C CA . LEU A 1 106 ? -8.607 -1.932 -11.400 1.00 80.75 106 LEU A CA 1
ATOM 832 C C . LEU A 1 106 ? -9.794 -2.303 -12.290 1.00 80.75 106 LEU A C 1
ATOM 834 O O . LEU A 1 106 ? -10.425 -1.457 -12.910 1.00 80.75 106 LEU A O 1
ATOM 838 N N . ARG A 1 107 ? -10.104 -3.591 -12.378 1.00 82.12 107 ARG A N 1
ATOM 839 C CA . ARG A 1 107 ? -11.297 -4.108 -13.052 1.00 82.12 107 ARG A CA 1
ATOM 840 C C . ARG A 1 107 ? -12.103 -4.920 -12.060 1.00 82.12 107 ARG A C 1
ATOM 842 O O . ARG A 1 107 ? -11.643 -5.258 -10.970 1.00 82.12 107 ARG A O 1
ATOM 849 N N . LYS A 1 108 ? -13.344 -5.245 -12.422 1.00 78.81 108 LYS A N 1
ATOM 850 C CA . LYS A 1 108 ? -14.223 -6.012 -11.538 1.00 78.81 108 LYS A CA 1
ATOM 851 C C . LYS A 1 108 ? -13.583 -7.359 -11.173 1.00 78.81 108 LYS A C 1
ATOM 853 O O . LYS A 1 108 ? -13.574 -8.277 -11.981 1.00 78.81 108 LYS A O 1
ATOM 858 N N . GLY A 1 109 ? -13.125 -7.472 -9.929 1.00 76.12 109 GLY A N 1
ATOM 859 C CA . GLY A 1 109 ? -12.479 -8.662 -9.374 1.00 76.12 109 GLY A CA 1
ATOM 860 C C . GLY A 1 109 ? -10.988 -8.831 -9.689 1.00 76.12 109 GLY A C 1
ATOM 861 O O . GLY A 1 109 ? -10.405 -9.785 -9.181 1.00 76.12 109 GLY A O 1
ATOM 862 N N . GLU A 1 110 ? -10.363 -7.936 -10.460 1.00 76.25 110 GLU A N 1
ATOM 863 C CA . GLU A 1 110 ? -9.001 -8.134 -10.980 1.00 76.25 110 GLU A CA 1
ATOM 864 C C . GLU A 1 110 ? -8.181 -6.835 -10.970 1.00 76.25 110 GLU A C 1
ATOM 866 O O . GLU A 1 110 ? -8.693 -5.764 -11.286 1.00 76.25 110 GLU A O 1
ATOM 871 N N . LEU A 1 111 ? -6.891 -6.933 -10.634 1.00 76.06 111 LEU A N 1
ATOM 872 C CA . LEU A 1 111 ? -5.906 -5.873 -10.862 1.00 76.06 111 LEU A CA 1
ATOM 873 C C . LEU A 1 111 ? -5.195 -6.178 -12.182 1.00 76.06 111 LEU A C 1
ATOM 875 O O . LEU A 1 111 ? -4.450 -7.154 -12.272 1.00 76.06 111 LEU A O 1
ATOM 879 N N . TYR A 1 112 ? -5.451 -5.370 -13.205 1.00 81.00 112 TYR A N 1
ATOM 880 C CA . TYR A 1 112 ? -4.806 -5.497 -14.502 1.00 81.00 112 TYR A CA 1
ATOM 881 C C . TYR A 1 112 ? -3.518 -4.679 -14.511 1.00 81.00 112 TYR A C 1
ATOM 883 O O . TYR A 1 112 ? -3.526 -3.484 -14.222 1.00 81.00 112 TYR A O 1
ATOM 891 N N . VAL A 1 113 ? -2.414 -5.333 -14.856 1.00 79.94 113 VAL A N 1
ATOM 892 C CA . VAL A 1 113 ? -1.094 -4.713 -14.972 1.00 79.94 113 VAL A CA 1
ATOM 893 C C . VAL A 1 113 ? -0.587 -4.993 -16.378 1.00 79.94 113 VAL A C 1
ATOM 895 O O . VAL A 1 113 ? -0.483 -6.152 -16.781 1.00 79.94 113 VAL A O 1
ATOM 898 N N . ALA A 1 114 ? -0.298 -3.938 -17.131 1.00 82.19 114 ALA A N 1
ATOM 899 C CA . ALA A 1 114 ? 0.269 -4.019 -18.468 1.00 82.19 114 ALA A CA 1
ATOM 900 C C . ALA A 1 114 ? 1.659 -3.390 -18.470 1.00 82.19 114 ALA A C 1
ATOM 902 O O . ALA A 1 114 ? 1.908 -2.383 -17.806 1.00 82.19 114 ALA A O 1
ATOM 903 N N . GLY A 1 115 ? 2.561 -3.981 -19.238 1.00 80.44 115 GLY A N 1
ATOM 904 C CA . GLY A 1 115 ? 3.928 -3.518 -19.314 1.00 80.44 115 GLY A CA 1
ATOM 905 C C . GLY A 1 115 ? 4.709 -4.207 -20.413 1.00 80.44 115 GLY A C 1
ATOM 906 O O . GLY A 1 115 ? 4.232 -5.150 -21.052 1.00 80.44 115 GLY A O 1
ATOM 907 N N . ARG A 1 116 ? 5.929 -3.732 -20.613 1.00 81.00 116 ARG A N 1
ATOM 908 C CA . ARG A 1 116 ? 6.889 -4.280 -21.560 1.00 81.00 116 ARG A CA 1
ATOM 909 C C . ARG A 1 116 ? 8.075 -4.864 -20.824 1.00 81.00 116 ARG A C 1
ATOM 911 O O . ARG A 1 116 ? 8.404 -4.492 -19.701 1.00 81.00 116 ARG A O 1
ATOM 918 N N . THR A 1 117 ? 8.708 -5.819 -21.477 1.00 76.31 117 THR A N 1
ATOM 919 C CA . THR A 1 117 ? 9.857 -6.531 -20.946 1.00 76.31 117 THR A CA 1
ATOM 920 C C . THR A 1 117 ? 10.993 -6.334 -21.932 1.00 76.31 117 THR A C 1
ATOM 922 O O . THR A 1 117 ? 10.914 -6.804 -23.066 1.00 76.31 117 THR A O 1
ATOM 925 N N . GLU A 1 118 ? 12.022 -5.598 -21.528 1.00 76.06 118 GLU A N 1
ATOM 926 C CA . GLU A 1 118 ? 13.189 -5.348 -22.370 1.00 76.06 118 GLU A CA 1
ATOM 927 C C . GLU A 1 118 ? 14.286 -6.346 -22.020 1.00 76.06 118 GLU A C 1
ATOM 929 O O . GLU A 1 118 ? 14.602 -6.553 -20.847 1.00 76.06 118 GLU A O 1
ATOM 934 N N . ALA A 1 119 ? 14.852 -7.007 -23.033 1.00 67.94 119 ALA A N 1
ATOM 935 C CA . ALA A 1 119 ? 15.976 -7.907 -22.821 1.00 67.94 119 ALA A CA 1
ATOM 936 C C . ALA A 1 119 ? 17.155 -7.095 -22.278 1.00 67.94 119 ALA A C 1
ATOM 938 O O . ALA A 1 119 ? 17.541 -6.082 -22.861 1.00 67.94 119 ALA A O 1
ATOM 939 N N . LYS A 1 120 ? 17.736 -7.543 -21.164 1.00 60.47 120 LYS A N 1
ATOM 940 C CA . LYS A 1 120 ? 18.938 -6.925 -20.610 1.00 60.47 120 LYS A CA 1
ATOM 941 C C . LYS A 1 120 ? 20.030 -7.030 -21.675 1.00 60.47 120 LYS A C 1
ATOM 943 O O . LYS A 1 120 ? 20.411 -8.144 -22.033 1.00 60.47 120 LYS A O 1
ATOM 948 N N . ALA A 1 121 ? 20.499 -5.896 -22.201 1.00 55.75 121 ALA A N 1
ATOM 949 C CA . ALA A 1 121 ? 21.616 -5.885 -23.135 1.00 55.75 121 ALA A CA 1
ATOM 950 C C . ALA A 1 121 ? 22.787 -6.632 -22.481 1.00 55.75 121 ALA A C 1
ATOM 952 O O . ALA A 1 121 ? 23.250 -6.253 -21.403 1.00 55.75 121 ALA A O 1
ATOM 953 N N . ALA A 1 122 ? 23.194 -7.749 -23.087 1.00 48.97 122 ALA A N 1
ATOM 954 C CA . ALA A 1 122 ? 24.396 -8.451 -22.683 1.00 48.97 122 ALA A CA 1
ATOM 955 C C . ALA A 1 122 ? 25.563 -7.487 -22.888 1.00 48.97 122 ALA A C 1
ATOM 957 O O . ALA A 1 122 ? 25.738 -6.955 -23.984 1.00 48.97 122 ALA A O 1
ATOM 958 N N . ASP A 1 123 ? 26.307 -7.243 -21.818 1.00 49.03 123 ASP A N 1
ATOM 959 C CA . ASP A 1 123 ? 27.521 -6.443 -21.815 1.00 49.03 123 ASP A CA 1
ATOM 960 C C . ASP A 1 123 ? 28.495 -7.010 -22.866 1.00 49.03 123 ASP A C 1
ATOM 962 O O . ASP A 1 123 ? 29.123 -8.048 -22.664 1.00 49.03 123 ASP A O 1
ATOM 966 N N . GLN A 1 124 ? 28.545 -6.390 -24.048 1.00 47.47 124 GLN A N 1
ATOM 967 C CA . GLN A 1 124 ? 29.589 -6.609 -25.043 1.00 47.47 124 GLN A CA 1
ATOM 968 C C . GLN A 1 124 ? 30.633 -5.516 -24.846 1.00 47.47 124 GLN A C 1
ATOM 970 O O . GLN A 1 124 ? 30.604 -4.478 -25.504 1.00 47.47 124 GLN A O 1
ATOM 975 N N . SER A 1 125 ? 31.552 -5.744 -23.913 1.00 46.81 125 SER A N 1
ATOM 976 C CA . SER A 1 125 ? 32.829 -5.031 -23.822 1.00 46.81 125 SER A CA 1
ATOM 977 C C . SER A 1 125 ? 33.888 -5.924 -23.176 1.00 46.81 125 SER A C 1
ATOM 979 O O . SER A 1 125 ? 34.509 -5.574 -22.182 1.00 46.81 125 SER A O 1
ATOM 981 N N . GLU A 1 126 ? 34.126 -7.090 -23.777 1.00 48.06 126 GLU A N 1
ATOM 982 C CA . GLU A 1 126 ? 35.401 -7.795 -23.632 1.00 48.06 126 GLU A CA 1
ATOM 983 C C . GLU A 1 126 ? 35.757 -8.455 -24.969 1.00 48.06 126 GLU A C 1
ATOM 985 O O . GLU A 1 126 ? 35.247 -9.526 -25.290 1.00 48.06 126 GLU A O 1
ATOM 990 N N . SER A 1 127 ? 36.554 -7.755 -25.791 1.00 40.31 127 SER A N 1
ATOM 991 C CA . SER A 1 127 ? 37.542 -8.279 -26.759 1.00 40.31 127 SER A CA 1
ATOM 992 C C . SER A 1 127 ? 37.956 -7.180 -27.750 1.00 40.31 127 SER A C 1
ATOM 994 O O . SER A 1 127 ? 37.407 -7.084 -28.842 1.00 40.31 127 SER A O 1
ATOM 996 N N . ASP A 1 128 ? 38.972 -6.393 -27.401 1.00 37.81 128 ASP A N 1
ATOM 997 C CA . ASP A 1 128 ? 39.982 -6.019 -28.396 1.00 37.81 128 ASP A CA 1
ATOM 998 C C . ASP A 1 128 ? 41.346 -6.423 -27.829 1.00 37.81 128 ASP A C 1
ATOM 1000 O O . ASP A 1 128 ? 42.031 -5.679 -27.129 1.00 37.81 128 ASP A O 1
ATOM 1004 N N . VAL A 1 129 ? 41.682 -7.698 -28.038 1.00 50.50 129 VAL A N 1
ATOM 1005 C CA . VAL A 1 129 ? 43.062 -8.171 -27.978 1.00 50.50 129 VAL A CA 1
ATOM 1006 C C . VAL A 1 129 ? 43.734 -7.696 -29.258 1.00 50.50 129 VAL A C 1
ATOM 1008 O O . VAL A 1 129 ? 43.384 -8.142 -30.348 1.00 50.50 129 VAL A O 1
ATOM 1011 N N . GLY A 1 130 ? 44.745 -6.845 -29.105 1.00 33.62 130 GLY A N 1
ATOM 1012 C CA . GLY A 1 130 ? 45.570 -6.384 -30.213 1.00 33.62 130 GLY A CA 1
ATOM 1013 C C . GLY A 1 130 ? 46.925 -5.828 -29.774 1.00 33.62 130 GLY A C 1
ATOM 1014 O O . GLY A 1 130 ? 47.197 -4.654 -29.983 1.00 33.62 130 GLY A O 1
ATOM 1015 N N . LEU A 1 131 ? 47.807 -6.661 -29.202 1.00 42.16 131 LEU A N 1
ATOM 1016 C CA . LEU A 1 131 ? 49.249 -6.521 -29.490 1.00 42.16 131 LEU A CA 1
ATOM 1017 C C . LEU A 1 131 ? 49.473 -7.117 -30.891 1.00 42.16 131 LEU A C 1
ATOM 1019 O O . LEU A 1 131 ? 48.944 -8.205 -31.137 1.00 42.16 131 LEU A O 1
ATOM 1023 N N . PRO A 1 132 ? 50.223 -6.484 -31.816 1.00 46.72 132 PRO A N 1
ATOM 1024 C CA . PRO A 1 132 ? 51.699 -6.396 -31.759 1.00 46.72 132 PRO A CA 1
ATOM 1025 C C . PRO A 1 132 ? 52.224 -5.043 -32.339 1.00 46.72 132 PRO A C 1
ATOM 1027 O O . PRO A 1 132 ? 51.429 -4.235 -32.797 1.00 46.72 132 PRO A O 1
ATOM 1030 N N . LYS A 1 133 ? 53.504 -4.653 -32.392 1.00 42.38 133 LYS A N 1
ATOM 1031 C CA . LYS A 1 133 ? 54.814 -5.314 -32.415 1.00 42.38 133 LYS A CA 1
ATOM 1032 C C . LYS A 1 133 ? 55.876 -4.281 -32.015 1.00 42.38 133 LYS A C 1
ATOM 1034 O O . LYS A 1 133 ? 55.666 -3.097 -32.358 1.00 42.38 133 LYS A O 1
#

Radius of gyration: 20.96 Å; chains: 1; bounding box: 74×33×56 Å

Secondary structure (DSSP, 8-state):
-EEETTEEEEEEEEE-SS-EEEEEEEEEEEE-SSTTEEEEEEEEEEETTEEP-HHHHHHHHHHHHHHTT--EEEEEETTEEEEEEEPPS--GGGTTEEEEEEEEEEETTEEEEEEEEEE--------------